Protein AF-A0A2D5TJE5-F1 (afdb_monomer_lite)

pLDDT: mean 70.42, std 13.78, range [38.59, 92.12]

Sequence (117 aa):
MRQWFNGLSVSLKLALIAVVAVLGFVAINFAHDYLTNDKEVAAEVSEERNDAAIESGQDAVNTVTEINRRTVERYETVRTIQEEVENAEDFDSAHAIGSDGLCFNFGVCSEAGGLSE

Secondary structure (DSSP, 8-state):
--SSSTTS-HHHHHHHHHHHHHHHHHHHHHHHHHHHHHHHHHHHHHHHHHHHHHHHHHHHHHHHHHHHHHHHHHHHHHHHHHHHHHT-SSHHHHHHHHHHHHHHHH----SS-----

Structure (mmCIF, N/CA/C/O backbone):
data_AF-A0A2D5TJE5-F1
#
_entry.id   AF-A0A2D5TJE5-F1
#
loop_
_atom_site.group_PDB
_atom_site.id
_atom_site.type_symbol
_atom_site.label_atom_id
_atom_site.label_alt_id
_atom_site.label_comp_id
_atom_site.label_asym_id
_atom_site.label_entity_id
_atom_site.label_seq_id
_atom_site.pdbx_PDB_ins_code
_atom_site.Cartn_x
_atom_site.Cartn_y
_atom_site.Cartn_z
_atom_site.occupancy
_atom_site.B_iso_or_equiv
_atom_site.auth_seq_id
_atom_site.auth_comp_id
_atom_site.auth_asym_id
_atom_site.auth_atom_id
_atom_site.pdbx_PDB_model_num
ATOM 1 N N . MET A 1 1 ? -28.734 12.485 48.831 1.00 50.22 1 MET A N 1
ATOM 2 C CA . MET A 1 1 ? -29.087 11.068 48.555 1.00 50.22 1 MET A CA 1
ATOM 3 C C . MET A 1 1 ? -29.190 10.155 49.786 1.00 50.22 1 MET A C 1
ATOM 5 O O . MET A 1 1 ? -29.640 9.030 49.639 1.00 50.22 1 MET A O 1
ATOM 9 N N . ARG A 1 2 ? -28.825 10.584 51.006 1.00 50.56 2 ARG A N 1
ATOM 10 C CA . ARG A 1 2 ? -28.796 9.695 52.190 1.00 50.56 2 ARG A CA 1
ATOM 11 C C . ARG A 1 2 ? -30.137 9.567 52.937 1.00 50.56 2 ARG A C 1
ATOM 13 O O . ARG A 1 2 ? -30.296 8.657 53.737 1.00 50.56 2 ARG A O 1
ATOM 20 N N . GLN A 1 3 ? -31.102 10.450 52.667 1.00 5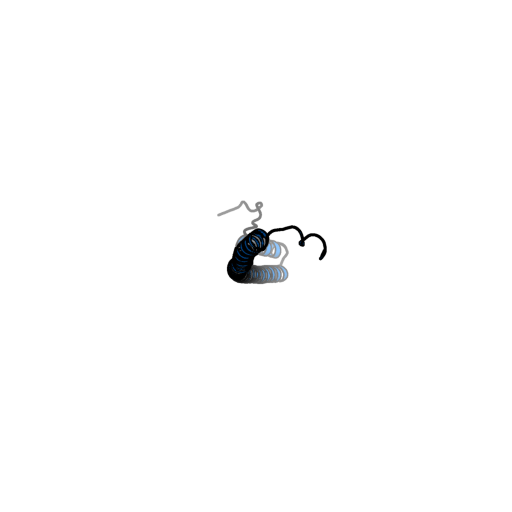3.69 3 GLN A N 1
ATOM 21 C CA . GLN A 1 3 ? -32.373 10.526 53.407 1.00 53.69 3 GLN A CA 1
ATOM 22 C C . GLN A 1 3 ? -33.524 9.699 52.800 1.00 53.69 3 GLN A C 1
ATOM 24 O O . GLN A 1 3 ? -34.533 9.507 53.466 1.00 53.69 3 GLN A O 1
ATOM 29 N N . TRP A 1 4 ? -33.379 9.160 51.582 1.00 53.75 4 TRP A N 1
ATOM 30 C CA . TRP A 1 4 ? -34.470 8.442 50.895 1.00 53.75 4 TRP A CA 1
ATOM 31 C C . TRP A 1 4 ? -34.547 6.939 51.231 1.00 53.75 4 TRP A C 1
ATOM 33 O O . TRP A 1 4 ? -35.567 6.298 51.011 1.00 53.75 4 TRP A O 1
ATOM 43 N N . PHE A 1 5 ? -33.496 6.361 51.824 1.00 54.28 5 PHE A N 1
ATOM 44 C CA . PHE A 1 5 ? -33.398 4.915 52.072 1.00 54.28 5 PHE A CA 1
ATOM 45 C C . PHE A 1 5 ? -33.891 4.454 53.454 1.00 54.28 5 PHE A C 1
ATOM 47 O O . PHE A 1 5 ? -33.787 3.268 53.767 1.00 54.28 5 PHE A O 1
ATOM 54 N N . ASN A 1 6 ? -34.416 5.335 54.307 1.00 56.25 6 ASN A N 1
ATOM 55 C CA . ASN A 1 6 ? -34.729 4.967 55.697 1.00 56.25 6 ASN A CA 1
ATOM 56 C C . ASN A 1 6 ? -36.098 4.290 55.893 1.00 56.25 6 ASN A C 1
ATOM 58 O O . ASN A 1 6 ? -36.365 3.818 56.991 1.00 56.25 6 ASN A O 1
ATOM 62 N N . GLY A 1 7 ? -36.926 4.182 54.846 1.00 56.38 7 GLY A N 1
ATOM 63 C CA . GLY A 1 7 ? -38.227 3.492 54.895 1.00 56.38 7 GLY A CA 1
ATOM 64 C C . GLY A 1 7 ? -38.256 2.082 54.286 1.00 56.38 7 GLY A C 1
ATOM 65 O O . GLY A 1 7 ? -39.254 1.384 54.418 1.00 56.38 7 GLY A O 1
ATOM 66 N N . LEU A 1 8 ? -37.185 1.649 53.611 1.00 57.28 8 LEU A N 1
ATOM 67 C CA . LEU A 1 8 ? -37.115 0.328 52.974 1.00 57.28 8 LEU A CA 1
ATOM 68 C C . LEU A 1 8 ? -36.651 -0.738 53.972 1.00 57.28 8 LEU A C 1
ATOM 70 O O . LEU A 1 8 ? -35.621 -0.556 54.632 1.00 57.28 8 LEU A O 1
ATOM 74 N N . SER A 1 9 ? -37.355 -1.873 54.016 1.00 73.06 9 SER A N 1
ATOM 75 C CA . SER A 1 9 ? -36.944 -3.049 54.786 1.00 73.06 9 SER A CA 1
ATOM 76 C C . SER A 1 9 ? -35.517 -3.475 54.410 1.00 73.06 9 SER A C 1
ATOM 78 O O . SER A 1 9 ? -35.095 -3.377 53.255 1.00 73.06 9 SER A O 1
ATOM 80 N N . VAL A 1 10 ? -34.746 -3.942 55.398 1.00 75.69 10 VAL A N 1
ATOM 81 C CA . VAL A 1 10 ? -33.347 -4.386 55.218 1.00 75.69 10 VAL A CA 1
ATOM 82 C C . VAL A 1 10 ? -33.229 -5.437 54.104 1.00 75.69 10 VAL A C 1
ATOM 84 O O . VAL A 1 10 ? -32.271 -5.430 53.333 1.00 75.69 10 VAL A O 1
ATOM 87 N N . SER A 1 11 ? -34.254 -6.273 53.957 1.00 73.06 11 SER A N 1
ATOM 88 C CA . SER A 1 11 ? -34.394 -7.271 52.900 1.00 73.06 11 SER A CA 1
ATOM 89 C C . SER A 1 11 ? -34.496 -6.668 51.492 1.00 73.06 11 SER A C 1
ATOM 91 O O . SER A 1 11 ? -33.863 -7.190 50.577 1.00 73.06 11 SER A O 1
ATOM 93 N N . LEU A 1 12 ? -35.198 -5.544 51.297 1.00 78.44 12 LEU A N 1
ATOM 94 C CA . LEU A 1 12 ? -35.282 -4.894 49.980 1.00 78.44 12 LEU A CA 1
ATOM 95 C C . LEU A 1 12 ? -33.956 -4.232 49.577 1.00 78.44 12 LEU A C 1
ATOM 97 O O . LEU A 1 12 ? -33.598 -4.217 48.402 1.00 78.44 12 LEU A O 1
ATOM 101 N N . LYS A 1 13 ? -33.192 -3.727 50.554 1.00 78.88 13 LYS A N 1
ATOM 102 C CA . LYS A 1 13 ? -31.847 -3.179 50.312 1.00 78.88 13 LYS A CA 1
ATOM 103 C C . LYS A 1 13 ? -30.871 -4.263 49.867 1.00 78.88 13 LYS A C 1
ATOM 105 O O . LYS A 1 13 ? -30.134 -4.048 48.911 1.00 78.88 13 LYS A O 1
ATOM 110 N N . LEU A 1 14 ? -30.892 -5.424 50.524 1.00 82.94 14 LEU A N 1
ATOM 111 C CA . LEU A 1 14 ? -30.065 -6.567 50.129 1.00 82.94 14 LEU A CA 1
ATOM 112 C C . LEU A 1 14 ? -30.442 -7.090 48.740 1.00 82.94 14 LEU A C 1
ATOM 114 O O . LEU A 1 14 ? -29.551 -7.351 47.937 1.00 82.94 14 LEU A O 1
ATOM 118 N N . ALA A 1 15 ? -31.739 -7.164 48.426 1.00 84.75 15 ALA A N 1
ATOM 119 C CA . ALA A 1 15 ? -32.202 -7.546 47.094 1.00 84.75 15 ALA A CA 1
ATOM 120 C C . ALA A 1 15 ? -31.708 -6.569 46.011 1.00 84.75 15 ALA A C 1
ATOM 122 O O . ALA A 1 15 ? -31.185 -6.999 44.987 1.00 84.75 15 ALA A O 1
ATOM 123 N N . LEU A 1 16 ? -31.793 -5.257 46.256 1.00 85.00 16 LEU A N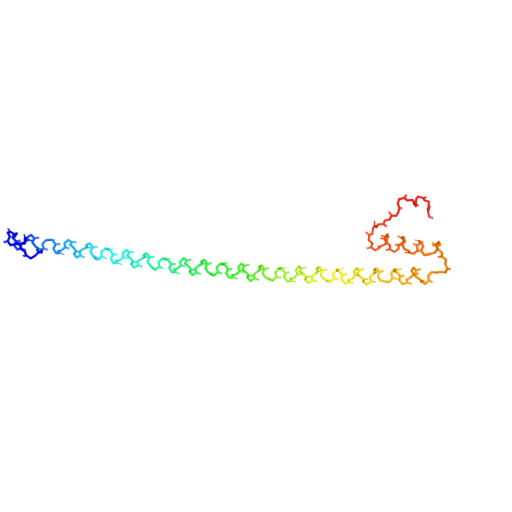 1
ATOM 124 C CA . LEU A 1 16 ? -31.277 -4.240 45.332 1.00 85.00 16 LEU A CA 1
ATOM 125 C C . LEU A 1 16 ? -29.761 -4.337 45.134 1.00 85.00 16 LEU A C 1
ATOM 127 O O . LEU A 1 16 ? -29.291 -4.252 44.004 1.00 85.00 16 LEU A O 1
ATOM 131 N N . ILE A 1 17 ? -28.998 -4.546 46.209 1.00 88.25 17 ILE A N 1
ATOM 132 C CA . ILE A 1 17 ? -27.541 -4.716 46.124 1.00 88.25 17 ILE A CA 1
ATOM 133 C C . ILE A 1 17 ? -27.192 -5.960 45.302 1.00 88.25 17 ILE A C 1
ATOM 135 O O . ILE A 1 17 ? -26.311 -5.889 44.449 1.00 88.25 17 ILE A O 1
ATOM 139 N N . ALA A 1 18 ? -27.901 -7.073 45.507 1.00 88.12 18 ALA A N 1
ATOM 140 C CA . ALA A 1 18 ? -27.690 -8.294 44.734 1.00 88.12 18 ALA A CA 1
ATOM 141 C C . ALA A 1 18 ? -27.967 -8.076 43.238 1.00 88.12 18 ALA A C 1
ATOM 143 O O . ALA A 1 18 ? -27.160 -8.473 42.402 1.00 88.12 18 ALA A O 1
ATOM 144 N N . VAL A 1 19 ? -29.054 -7.379 42.894 1.00 90.50 19 VAL A N 1
ATOM 145 C CA . VAL A 1 19 ? -29.376 -7.039 41.498 1.00 90.50 19 VAL A CA 1
ATOM 146 C C . VAL A 1 19 ? -28.290 -6.157 40.878 1.00 90.50 19 VAL A C 1
ATOM 148 O O . VAL A 1 19 ? -27.826 -6.441 39.776 1.00 90.50 19 VAL A O 1
ATOM 151 N N . VAL A 1 20 ? -27.835 -5.122 41.589 1.00 92.12 20 VAL A N 1
ATOM 152 C CA . VAL A 1 20 ? -26.761 -4.239 41.105 1.00 92.12 20 VAL A CA 1
ATOM 153 C C . VAL A 1 20 ? -25.446 -5.003 40.929 1.00 92.12 20 VAL A C 1
ATOM 155 O O . VAL A 1 20 ? -24.749 -4.780 39.943 1.00 92.12 20 VAL A O 1
ATOM 158 N N . ALA A 1 21 ? -25.118 -5.931 41.830 1.00 90.81 21 ALA A N 1
ATOM 159 C CA . ALA A 1 21 ? -23.915 -6.753 41.724 1.00 90.81 21 ALA A CA 1
ATOM 160 C C . ALA A 1 21 ? -23.951 -7.681 40.499 1.00 90.81 21 ALA A C 1
ATOM 162 O O . ALA A 1 21 ? -22.958 -7.783 39.781 1.00 90.81 21 ALA A O 1
ATOM 163 N N . VAL A 1 22 ? -25.100 -8.307 40.219 1.00 92.12 22 VAL A N 1
ATOM 164 C CA . VAL A 1 22 ? -25.284 -9.154 39.028 1.00 92.12 22 VAL A CA 1
ATOM 165 C C . VAL A 1 22 ? -25.167 -8.325 37.750 1.00 92.12 22 VAL A C 1
ATOM 167 O O . VAL A 1 22 ? -24.434 -8.703 36.839 1.00 92.12 22 VAL A O 1
ATOM 170 N N . LEU A 1 23 ? -25.829 -7.167 37.693 1.00 89.94 23 LEU A N 1
ATOM 171 C CA . LEU A 1 23 ? -25.746 -6.272 36.535 1.00 89.94 23 LEU A CA 1
ATOM 172 C C . LEU A 1 23 ? -24.322 -5.745 36.321 1.00 89.94 23 LE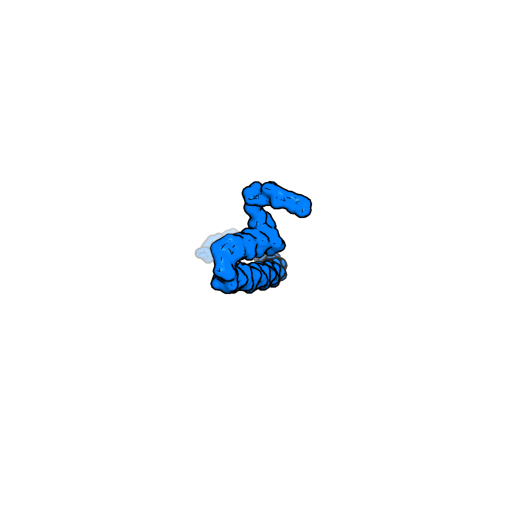U A C 1
ATOM 174 O O . LEU A 1 23 ? -23.850 -5.708 35.188 1.00 89.94 23 LEU A O 1
ATOM 178 N N . GLY A 1 24 ? -23.617 -5.394 37.399 1.00 90.50 24 GLY A N 1
ATOM 179 C CA . GLY A 1 24 ? -22.217 -4.984 37.342 1.00 90.50 24 GLY A CA 1
ATOM 180 C C . GLY A 1 24 ? -21.307 -6.093 36.815 1.00 90.50 24 GLY A C 1
ATOM 181 O O . GLY A 1 24 ? -20.464 -5.835 35.961 1.00 90.50 24 GLY A O 1
ATOM 182 N N . PHE A 1 25 ? -21.512 -7.335 37.258 1.00 90.88 25 PHE A N 1
ATOM 183 C CA . PHE A 1 25 ? -20.747 -8.484 36.773 1.00 90.88 25 PHE A CA 1
ATOM 184 C C . PHE A 1 25 ? -20.958 -8.724 35.273 1.00 90.88 25 PHE A C 1
ATOM 186 O O . PHE A 1 25 ? -19.987 -8.901 34.539 1.00 90.88 25 PHE A O 1
ATOM 193 N N . VAL A 1 26 ? -22.204 -8.674 34.795 1.00 88.50 26 VAL A N 1
ATOM 194 C CA . VAL A 1 26 ? -22.514 -8.822 33.362 1.00 88.50 26 VAL A CA 1
ATOM 195 C C . VAL A 1 26 ? -21.901 -7.682 32.547 1.00 88.50 26 VAL A C 1
ATOM 197 O O . VAL A 1 26 ? -21.279 -7.937 31.520 1.00 88.50 26 VAL A O 1
ATOM 200 N N . ALA A 1 27 ? -22.011 -6.438 33.020 1.00 86.00 27 ALA A N 1
ATOM 201 C CA . ALA A 1 27 ? -21.458 -5.276 32.329 1.00 86.00 27 ALA A CA 1
ATOM 202 C C . ALA A 1 27 ? -19.926 -5.331 32.213 1.00 86.00 27 ALA A C 1
ATOM 204 O O . ALA A 1 27 ? -19.387 -4.996 31.162 1.00 86.00 27 ALA A O 1
ATOM 205 N N . ILE A 1 28 ? -19.226 -5.781 33.260 1.00 87.19 28 ILE A N 1
ATOM 206 C CA . ILE A 1 28 ? -17.764 -5.931 33.236 1.00 87.19 28 ILE A CA 1
ATOM 207 C C . ILE A 1 28 ? -17.345 -7.027 32.253 1.00 87.19 28 ILE A C 1
ATOM 209 O O . ILE A 1 28 ? -16.433 -6.797 31.464 1.00 87.19 28 ILE A O 1
ATOM 213 N N . ASN A 1 29 ? -18.010 -8.188 32.267 1.00 86.06 29 ASN A N 1
ATOM 214 C CA . ASN A 1 29 ? -17.697 -9.265 31.324 1.00 86.06 29 ASN A CA 1
ATOM 215 C C . ASN A 1 29 ? -17.948 -8.824 29.879 1.00 86.06 29 ASN A C 1
ATOM 217 O O . ASN A 1 29 ? -17.084 -9.017 29.035 1.00 86.06 29 ASN A O 1
ATOM 221 N N . PHE A 1 30 ? -19.071 -8.153 29.614 1.00 82.81 30 PHE A N 1
ATOM 222 C CA . PHE A 1 30 ? -19.384 -7.626 28.287 1.00 82.81 30 PHE A CA 1
ATOM 223 C C . PHE A 1 30 ? -18.368 -6.574 27.819 1.00 82.81 30 PHE A C 1
ATOM 225 O O . PHE A 1 30 ? -17.905 -6.624 26.685 1.00 82.81 30 PHE A O 1
ATOM 232 N N . ALA A 1 31 ? -17.981 -5.639 28.692 1.00 78.06 31 ALA A N 1
ATOM 233 C CA . ALA A 1 31 ? -16.968 -4.639 28.366 1.00 78.06 31 ALA A CA 1
ATOM 234 C C . ALA A 1 31 ? -15.593 -5.274 28.114 1.00 78.06 31 ALA A C 1
ATOM 236 O O . ALA A 1 31 ? -14.878 -4.839 27.216 1.00 78.06 31 ALA A O 1
ATOM 237 N N . HIS A 1 32 ? -15.224 -6.304 28.881 1.00 78.25 32 HIS A N 1
ATOM 238 C CA . HIS A 1 32 ? -13.986 -7.042 28.660 1.00 78.25 32 HIS A CA 1
ATOM 239 C C . HIS A 1 32 ? -14.014 -7.755 27.306 1.00 78.25 32 HIS A C 1
ATOM 241 O O . HIS A 1 32 ? -13.095 -7.573 26.517 1.00 78.25 32 HIS A O 1
ATOM 247 N N . ASP A 1 33 ? -15.080 -8.490 26.992 1.00 74.25 33 ASP A N 1
ATOM 248 C CA . ASP A 1 33 ? -15.227 -9.196 25.713 1.00 74.25 33 ASP A CA 1
ATOM 249 C C . ASP A 1 33 ? -15.205 -8.236 24.517 1.00 74.25 33 ASP A C 1
ATOM 251 O O . ASP A 1 33 ? -14.522 -8.487 23.526 1.00 74.25 33 ASP A O 1
ATOM 255 N N . TYR A 1 34 ? -15.881 -7.091 24.634 1.00 71.50 34 TYR A N 1
ATOM 256 C CA . TYR A 1 34 ? -15.887 -6.050 23.607 1.00 71.50 34 TYR A CA 1
ATOM 257 C C . TYR A 1 34 ? -14.481 -5.472 23.374 1.00 71.50 34 TYR A C 1
ATOM 259 O O . TYR A 1 34 ? -14.001 -5.415 22.246 1.00 71.50 34 TYR A O 1
ATOM 267 N N . LEU A 1 35 ? -13.767 -5.122 24.450 1.00 70.44 35 LEU A N 1
ATOM 268 C CA . LEU A 1 35 ? -12.405 -4.580 24.365 1.00 70.44 35 LEU A CA 1
ATOM 269 C C . LEU A 1 35 ? -11.355 -5.612 23.930 1.00 70.44 35 LEU A C 1
ATOM 271 O O . LEU A 1 35 ? -10.260 -5.222 23.522 1.00 70.44 35 LEU A O 1
ATOM 275 N N . THR A 1 36 ? -11.640 -6.907 24.075 1.00 66.19 36 THR A N 1
ATOM 276 C CA . THR A 1 36 ? -10.728 -7.982 23.658 1.00 66.19 36 THR A CA 1
ATOM 277 C C . THR A 1 36 ? -10.945 -8.324 22.185 1.00 66.19 36 THR A C 1
ATOM 279 O O . THR A 1 36 ? -9.966 -8.380 21.445 1.00 66.19 36 THR A O 1
ATOM 282 N N . ASN A 1 37 ? -12.204 -8.411 21.733 1.00 58.28 37 ASN A N 1
ATOM 283 C CA . ASN A 1 37 ? -12.547 -8.583 20.317 1.00 58.28 37 ASN A CA 1
ATOM 284 C C . ASN A 1 37 ? -12.016 -7.433 19.447 1.00 58.28 37 ASN A C 1
ATOM 286 O O . ASN A 1 37 ? -11.460 -7.686 18.384 1.00 58.28 37 ASN A O 1
ATOM 290 N N . ASP A 1 38 ? -12.094 -6.179 19.909 1.00 55.19 38 ASP A N 1
ATOM 291 C CA . ASP A 1 38 ? -11.543 -5.036 19.163 1.00 55.19 38 ASP A CA 1
ATOM 292 C C . ASP A 1 38 ? -10.024 -5.156 18.935 1.00 55.19 38 ASP A C 1
ATOM 294 O O . ASP A 1 38 ? -9.508 -4.694 17.919 1.00 55.19 38 ASP A O 1
ATOM 298 N N . LYS A 1 39 ? -9.288 -5.783 19.862 1.00 55.09 39 LYS A N 1
ATOM 299 C CA . LYS A 1 39 ? -7.835 -5.981 19.732 1.00 55.09 39 LYS A CA 1
ATOM 300 C C . LYS A 1 39 ? -7.488 -7.132 18.801 1.00 55.09 39 LYS A C 1
ATOM 302 O O . LYS A 1 39 ? -6.503 -7.032 18.080 1.00 55.09 39 LYS A O 1
ATOM 307 N N . GLU A 1 40 ? -8.272 -8.202 18.839 1.00 57.84 40 GLU A N 1
ATOM 308 C CA . GLU A 1 40 ? -8.086 -9.368 17.976 1.00 57.84 40 GLU A CA 1
ATOM 309 C C . GLU A 1 40 ? -8.404 -9.012 16.518 1.00 57.84 40 GLU A C 1
ATOM 311 O O . GLU A 1 40 ? -7.571 -9.218 15.640 1.00 57.84 40 GLU A O 1
ATOM 316 N N . VAL A 1 41 ? -9.516 -8.309 16.279 1.00 58.84 41 VAL A N 1
ATOM 317 C CA . VAL A 1 41 ? -9.884 -7.804 14.948 1.00 58.84 41 VAL A CA 1
ATOM 318 C C . VAL A 1 41 ? -8.896 -6.741 14.453 1.00 58.84 41 VAL A C 1
ATOM 320 O O . VAL A 1 41 ? -8.532 -6.730 13.280 1.00 58.84 41 VAL A O 1
ATOM 323 N N . ALA A 1 42 ? -8.409 -5.848 15.323 1.00 53.03 42 ALA A N 1
ATOM 324 C CA . ALA A 1 42 ? -7.386 -4.877 14.927 1.00 53.03 42 ALA A CA 1
ATOM 325 C C . ALA A 1 42 ? -6.040 -5.537 14.585 1.00 53.03 42 ALA A C 1
ATOM 327 O O . ALA A 1 42 ? -5.331 -5.034 13.713 1.00 53.03 42 ALA A O 1
ATOM 328 N N . ALA A 1 43 ? -5.685 -6.639 15.251 1.00 54.66 43 ALA A N 1
ATOM 329 C CA . ALA A 1 43 ? -4.480 -7.402 14.945 1.00 54.66 43 ALA A CA 1
ATOM 330 C C . ALA A 1 43 ? -4.601 -8.108 13.586 1.00 54.66 43 ALA A C 1
ATOM 332 O O . ALA A 1 43 ? -3.706 -7.960 12.759 1.00 54.66 43 ALA A O 1
ATOM 333 N N . GLU A 1 44 ? -5.731 -8.764 13.320 1.00 58.19 44 GLU A N 1
ATOM 334 C CA . GLU A 1 44 ? -5.990 -9.461 12.053 1.00 58.19 44 GLU A CA 1
ATOM 335 C C . GLU A 1 44 ? -6.027 -8.481 10.864 1.00 58.19 44 GLU A C 1
ATOM 337 O O . GLU A 1 44 ? -5.338 -8.672 9.864 1.00 58.19 44 GLU A O 1
ATOM 342 N N . VAL A 1 45 ? -6.709 -7.336 11.015 1.00 55.16 45 VAL A N 1
ATOM 343 C CA . VAL A 1 45 ? -6.738 -6.276 9.987 1.00 55.16 45 VAL A CA 1
ATOM 344 C C . VAL A 1 45 ? -5.360 -5.631 9.784 1.00 55.16 45 VAL A C 1
ATOM 346 O O . VAL A 1 45 ? -5.036 -5.194 8.678 1.00 55.16 45 VAL A O 1
ATOM 349 N N . SER A 1 46 ? -4.547 -5.523 10.838 1.00 52.25 46 SER A N 1
ATOM 350 C CA . SER A 1 46 ? -3.179 -5.007 10.736 1.00 52.25 46 SER A CA 1
ATOM 351 C C . SER A 1 46 ? -2.273 -5.967 9.971 1.00 52.25 46 SER A C 1
ATOM 353 O O . SER A 1 46 ? -1.472 -5.507 9.164 1.00 52.25 46 SER A O 1
ATOM 355 N N . GLU A 1 47 ? -2.367 -7.267 10.237 1.00 55.72 47 GLU A N 1
ATOM 356 C CA . GLU A 1 47 ? -1.543 -8.297 9.601 1.00 55.72 47 GLU A CA 1
ATOM 357 C C . GLU A 1 47 ? -1.876 -8.410 8.106 1.00 55.72 47 GLU A C 1
ATOM 359 O O . GLU A 1 47 ? -0.990 -8.272 7.262 1.00 55.72 47 GLU A O 1
ATOM 364 N N . GLU A 1 48 ? -3.166 -8.467 7.769 1.00 55.69 48 GLU A N 1
ATOM 365 C CA . GLU A 1 48 ? -3.646 -8.562 6.386 1.00 55.69 48 GLU A CA 1
ATOM 366 C C . GLU A 1 48 ? -3.292 -7.314 5.549 1.00 55.69 48 GLU A C 1
ATOM 368 O O . GLU A 1 48 ? -2.930 -7.402 4.373 1.00 55.69 48 GLU A O 1
ATOM 373 N N . ARG A 1 49 ? -3.313 -6.119 6.159 1.00 47.47 49 ARG A N 1
ATOM 374 C CA . ARG A 1 49 ? -2.871 -4.878 5.495 1.00 47.47 49 ARG A CA 1
ATOM 375 C C . ARG A 1 49 ? -1.361 -4.792 5.315 1.00 47.47 49 ARG A C 1
ATOM 377 O O . ARG A 1 49 ? -0.916 -4.147 4.366 1.00 47.47 49 ARG A O 1
ATOM 384 N N . ASN A 1 50 ? -0.585 -5.367 6.229 1.00 52.19 50 ASN A N 1
ATOM 385 C CA . ASN A 1 50 ? 0.871 -5.315 6.158 1.00 52.19 50 ASN A CA 1
ATOM 386 C C . ASN A 1 50 ? 1.387 -6.243 5.050 1.00 52.19 50 ASN A C 1
ATOM 388 O O . ASN A 1 50 ? 2.234 -5.828 4.261 1.00 52.19 50 ASN A O 1
ATOM 392 N N . ASP A 1 51 ? 0.797 -7.433 4.912 1.00 57.09 51 ASP A N 1
ATOM 393 C CA . ASP A 1 51 ? 1.110 -8.354 3.816 1.00 57.09 51 ASP A CA 1
ATOM 394 C C . ASP A 1 51 ? 0.711 -7.772 2.452 1.00 57.09 51 ASP A C 1
ATOM 396 O O . ASP A 1 51 ? 1.534 -7.729 1.533 1.00 57.09 51 ASP A O 1
ATOM 400 N N . ALA A 1 52 ? -0.488 -7.187 2.338 1.00 57.50 52 ALA A N 1
ATOM 401 C CA . ALA A 1 52 ? -0.921 -6.524 1.106 1.00 57.50 52 ALA A CA 1
ATOM 402 C C . ALA A 1 52 ? -0.033 -5.319 0.720 1.00 57.50 52 ALA A C 1
ATOM 404 O O . ALA A 1 52 ? 0.207 -5.063 -0.463 1.00 57.50 52 ALA A O 1
ATOM 405 N N . ALA A 1 53 ? 0.476 -4.567 1.701 1.00 57.12 53 ALA A N 1
ATOM 406 C CA . ALA A 1 53 ? 1.375 -3.440 1.455 1.00 57.12 53 ALA A CA 1
ATOM 407 C C . ALA A 1 53 ? 2.773 -3.889 0.996 1.00 57.12 53 ALA A C 1
ATOM 409 O O . ALA A 1 53 ? 3.378 -3.235 0.142 1.00 57.12 53 ALA A O 1
ATOM 410 N N . ILE A 1 54 ? 3.284 -5.001 1.530 1.00 59.56 54 ILE A N 1
ATOM 411 C CA . ILE A 1 54 ? 4.571 -5.573 1.116 1.00 59.56 54 ILE A CA 1
ATOM 412 C C . ILE A 1 54 ? 4.476 -6.133 -0.307 1.00 59.56 54 ILE A C 1
ATOM 414 O O . ILE A 1 54 ? 5.355 -5.856 -1.125 1.00 59.56 54 ILE A O 1
ATOM 418 N N . GLU A 1 55 ? 3.402 -6.855 -0.627 1.00 56.94 55 GLU A N 1
ATOM 419 C CA . GLU A 1 55 ? 3.180 -7.417 -1.963 1.00 56.94 55 GLU A CA 1
ATOM 420 C C . GLU A 1 55 ? 3.001 -6.312 -3.018 1.00 56.94 55 GLU A C 1
ATOM 422 O O . GLU A 1 55 ? 3.679 -6.311 -4.048 1.00 56.94 55 GLU A O 1
ATOM 427 N N . SER A 1 56 ? 2.194 -5.287 -2.718 1.00 56.03 56 SER A N 1
ATOM 428 C CA . SER A 1 56 ? 2.025 -4.127 -3.603 1.00 56.03 56 SER A CA 1
ATOM 429 C C . SER A 1 56 ? 3.323 -3.331 -3.794 1.00 56.03 56 SER A C 1
ATOM 431 O O . SER A 1 56 ? 3.602 -2.856 -4.898 1.00 56.03 56 SER A O 1
ATOM 433 N N . GLY A 1 57 ? 4.145 -3.199 -2.748 1.00 53.00 57 GLY A N 1
ATOM 434 C CA . GLY A 1 57 ? 5.437 -2.519 -2.829 1.00 53.00 57 GLY A CA 1
ATOM 435 C C . GLY A 1 57 ? 6.443 -3.247 -3.725 1.00 53.00 57 GLY A C 1
ATOM 436 O O . GLY A 1 57 ? 7.157 -2.604 -4.496 1.00 53.00 57 GLY A O 1
ATOM 437 N N . GLN A 1 58 ? 6.483 -4.580 -3.671 1.00 56.28 58 GLN A N 1
ATOM 438 C CA . GLN A 1 58 ? 7.368 -5.384 -4.520 1.00 56.28 58 GLN A CA 1
ATOM 439 C C . GLN A 1 58 ? 6.932 -5.371 -5.990 1.00 56.28 58 GLN A C 1
ATOM 441 O O . GLN A 1 58 ? 7.778 -5.232 -6.876 1.00 56.28 58 GLN A O 1
ATOM 446 N N . ASP A 1 59 ? 5.628 -5.445 -6.260 1.00 56.75 59 ASP A N 1
ATOM 447 C CA . ASP A 1 59 ? 5.099 -5.424 -7.627 1.00 56.75 59 ASP A CA 1
ATOM 448 C C . ASP A 1 59 ? 5.312 -4.060 -8.313 1.00 56.75 59 ASP A C 1
ATOM 450 O O . ASP A 1 59 ? 5.714 -3.977 -9.480 1.00 56.75 59 ASP A O 1
ATOM 454 N N . ALA A 1 60 ? 5.176 -2.967 -7.554 1.00 57.22 60 ALA A N 1
ATOM 455 C CA . ALA A 1 60 ? 5.479 -1.621 -8.036 1.00 57.22 60 ALA A CA 1
ATOM 456 C C . ALA A 1 60 ? 6.969 -1.444 -8.383 1.00 57.22 60 ALA A C 1
ATOM 458 O O . ALA A 1 60 ? 7.299 -0.890 -9.434 1.00 57.22 60 ALA A O 1
ATOM 459 N N . VAL A 1 61 ? 7.885 -1.938 -7.542 1.00 58.91 61 VAL A N 1
ATOM 460 C CA . VAL A 1 61 ? 9.335 -1.851 -7.796 1.00 58.91 61 VAL A CA 1
ATOM 461 C C . VAL A 1 61 ? 9.746 -2.699 -9.003 1.00 58.91 61 VAL A C 1
ATOM 463 O O . VAL A 1 61 ? 10.535 -2.232 -9.830 1.00 58.91 61 VAL A O 1
ATOM 466 N N . ASN A 1 62 ? 9.185 -3.900 -9.158 1.00 61.72 62 ASN A N 1
ATOM 467 C CA . ASN A 1 62 ? 9.441 -4.749 -10.324 1.00 61.72 62 ASN A CA 1
ATOM 468 C C . ASN A 1 62 ? 8.927 -4.102 -11.616 1.00 61.72 62 ASN A C 1
ATOM 470 O O . ASN A 1 62 ? 9.649 -4.049 -12.613 1.00 61.72 62 ASN A O 1
ATOM 474 N N . THR A 1 63 ? 7.723 -3.528 -11.583 1.00 64.44 63 THR A N 1
ATOM 475 C CA . THR A 1 63 ? 7.131 -2.833 -12.732 1.00 64.44 63 THR A CA 1
ATOM 476 C C . THR A 1 63 ? 7.949 -1.608 -13.143 1.00 64.44 63 THR A C 1
ATOM 478 O O . THR A 1 63 ? 8.255 -1.438 -14.324 1.00 64.44 63 THR A O 1
ATOM 481 N N . VAL A 1 64 ? 8.366 -0.768 -12.188 1.00 56.78 64 VAL A N 1
ATOM 482 C CA . VAL A 1 64 ? 9.197 0.413 -12.481 1.00 56.78 64 VAL A CA 1
ATOM 483 C C . VAL A 1 64 ? 10.562 -0.000 -13.030 1.00 56.78 64 VAL A C 1
ATOM 485 O O . VAL A 1 64 ? 11.028 0.595 -13.998 1.00 56.78 64 VAL A O 1
ATOM 488 N N . THR A 1 65 ? 11.184 -1.040 -12.469 1.00 63.72 65 THR A N 1
ATOM 489 C CA . THR A 1 65 ? 12.471 -1.568 -12.952 1.00 63.72 65 THR A CA 1
ATOM 490 C C . THR A 1 65 ? 12.379 -2.061 -14.395 1.00 63.72 65 THR A C 1
ATOM 492 O O . THR A 1 65 ? 13.214 -1.697 -15.222 1.00 63.72 65 THR A O 1
ATOM 495 N N . GLU A 1 66 ? 11.348 -2.837 -14.725 1.00 63.56 66 GLU A N 1
ATOM 496 C CA . GLU A 1 66 ? 11.160 -3.386 -16.072 1.00 63.56 66 GLU A CA 1
ATOM 497 C C . GLU A 1 66 ? 10.809 -2.292 -17.097 1.00 63.56 66 GLU A C 1
ATOM 499 O O . GLU A 1 66 ? 11.314 -2.310 -18.221 1.00 63.56 66 GLU A O 1
ATOM 504 N N . ILE A 1 67 ? 10.015 -1.285 -16.711 1.00 61.88 67 ILE A N 1
ATOM 505 C CA . ILE A 1 67 ? 9.760 -0.104 -17.554 1.00 61.88 67 ILE A CA 1
ATOM 506 C C . ILE A 1 67 ? 11.059 0.666 -17.802 1.00 61.88 67 ILE A C 1
ATOM 508 O O . ILE A 1 67 ? 11.325 1.073 -18.935 1.00 61.88 67 ILE A O 1
ATOM 512 N N . ASN A 1 68 ? 11.881 0.853 -16.769 1.00 60.41 68 ASN A N 1
ATOM 513 C CA . ASN A 1 68 ? 13.135 1.586 -16.889 1.00 60.41 68 ASN A CA 1
ATOM 514 C C . ASN A 1 68 ? 14.129 0.831 -17.786 1.00 60.41 68 ASN A C 1
ATOM 516 O O . ASN A 1 68 ? 14.718 1.432 -18.679 1.00 60.41 68 ASN A O 1
ATOM 520 N N . ARG A 1 69 ? 14.226 -0.499 -17.647 1.00 64.44 69 ARG A N 1
ATOM 521 C CA . ARG A 1 69 ? 15.049 -1.352 -18.519 1.00 64.44 69 ARG A CA 1
ATOM 522 C C . ARG A 1 69 ? 14.643 -1.228 -19.987 1.00 64.44 69 ARG A C 1
ATOM 524 O O . ARG A 1 69 ? 15.481 -0.927 -20.830 1.00 64.44 69 ARG A O 1
ATOM 531 N N . ARG A 1 70 ? 13.346 -1.352 -20.284 1.00 68.31 70 ARG A N 1
ATOM 532 C CA . ARG A 1 70 ? 12.822 -1.177 -21.652 1.00 68.31 70 ARG A CA 1
ATOM 533 C C . ARG A 1 70 ? 13.038 0.236 -22.184 1.00 68.31 70 ARG A C 1
ATOM 535 O O . ARG A 1 70 ? 13.246 0.419 -23.377 1.00 68.31 70 ARG A O 1
ATOM 542 N N . THR A 1 71 ? 12.973 1.242 -21.317 1.00 63.28 71 THR A N 1
ATOM 543 C CA . THR A 1 71 ? 13.196 2.640 -21.699 1.00 63.28 71 THR A CA 1
ATOM 544 C C . THR A 1 71 ? 14.657 2.872 -22.072 1.00 63.28 71 THR A C 1
ATOM 546 O O . THR A 1 71 ? 14.918 3.455 -23.120 1.00 63.28 71 THR A O 1
ATOM 549 N N . VAL A 1 72 ? 15.600 2.359 -21.279 1.00 70.75 72 VAL A N 1
ATOM 550 C CA . VAL A 1 72 ? 17.039 2.430 -21.573 1.00 70.75 72 VAL A CA 1
ATOM 551 C C . VAL A 1 72 ? 17.366 1.722 -22.889 1.00 70.75 72 VAL A C 1
ATOM 553 O O . VAL A 1 72 ? 17.995 2.329 -23.750 1.00 70.75 72 VAL A O 1
ATOM 556 N N . GLU A 1 73 ? 16.854 0.506 -23.102 1.00 71.62 73 GLU A N 1
ATOM 557 C CA . GLU A 1 73 ? 17.058 -0.245 -24.353 1.00 71.62 73 GLU A CA 1
ATOM 558 C C . GLU A 1 73 ? 16.533 0.527 -25.581 1.00 71.62 73 GLU A C 1
ATOM 560 O O . GLU A 1 73 ? 17.202 0.604 -26.616 1.00 71.62 73 GLU A O 1
ATOM 565 N N . ARG A 1 74 ? 15.366 1.181 -25.470 1.00 71.56 74 ARG A N 1
ATOM 566 C CA . ARG A 1 74 ? 14.841 2.039 -26.546 1.00 71.56 74 ARG A CA 1
ATOM 567 C C . ARG A 1 74 ? 15.684 3.289 -26.769 1.00 71.56 74 ARG A C 1
ATOM 569 O O . ARG A 1 74 ? 15.895 3.656 -27.919 1.00 71.56 74 ARG A O 1
ATOM 576 N N . TYR A 1 75 ? 16.148 3.946 -25.707 1.00 76.25 75 TYR A N 1
ATOM 577 C CA . TYR A 1 75 ? 17.001 5.130 -25.828 1.00 76.25 75 TYR A CA 1
ATOM 578 C C . TYR A 1 75 ? 18.328 4.804 -26.504 1.00 76.25 75 TYR A C 1
ATOM 580 O O . TYR A 1 75 ? 18.771 5.567 -27.358 1.00 76.25 75 TYR A O 1
ATOM 588 N N . GLU A 1 76 ? 18.943 3.672 -26.163 1.00 79.94 76 GLU A N 1
ATOM 589 C CA . GLU A 1 76 ? 20.161 3.213 -26.828 1.00 79.94 76 GLU A CA 1
ATOM 590 C C . GLU A 1 76 ? 19.910 2.921 -28.307 1.00 79.94 76 GLU A C 1
ATOM 592 O O . GLU A 1 76 ? 20.645 3.424 -29.151 1.00 79.94 76 GLU A O 1
ATOM 597 N N . THR A 1 77 ? 18.817 2.226 -28.627 1.00 80.94 77 THR A N 1
ATOM 598 C CA . THR A 1 77 ? 18.425 1.925 -30.013 1.00 80.94 77 THR A CA 1
ATOM 599 C C . THR A 1 77 ? 18.187 3.199 -30.833 1.00 80.94 77 THR A C 1
ATOM 601 O O . THR A 1 77 ? 18.711 3.347 -31.933 1.00 80.94 77 THR A O 1
ATOM 604 N N . VAL A 1 78 ? 17.442 4.166 -30.287 1.00 83.25 78 VAL A N 1
ATOM 605 C CA . VAL A 1 78 ? 17.175 5.462 -30.937 1.00 83.25 78 VAL A CA 1
ATOM 606 C C . VAL A 1 78 ? 18.450 6.292 -31.095 1.00 83.25 78 VAL A C 1
ATOM 608 O O . VAL A 1 78 ? 18.592 7.016 -32.079 1.00 83.25 78 VAL A O 1
ATOM 611 N N . ARG A 1 79 ? 19.379 6.209 -30.136 1.00 83.69 79 ARG A N 1
ATOM 612 C CA . ARG A 1 79 ? 20.677 6.886 -30.216 1.00 83.69 79 ARG A CA 1
ATOM 613 C C . ARG A 1 79 ? 21.536 6.298 -31.333 1.00 83.69 79 ARG A C 1
ATOM 615 O O . ARG A 1 79 ? 22.096 7.070 -32.097 1.00 83.69 79 ARG A O 1
ATOM 622 N N . THR A 1 80 ? 21.597 4.973 -31.455 1.00 84.69 80 THR A N 1
ATOM 623 C CA . THR A 1 80 ? 22.336 4.300 -32.534 1.00 84.69 80 THR A CA 1
ATOM 624 C C . THR A 1 80 ? 21.769 4.648 -33.906 1.00 84.69 80 THR A C 1
ATOM 626 O O . THR A 1 80 ? 22.529 5.044 -34.779 1.00 84.69 80 THR A O 1
ATOM 629 N N . ILE A 1 81 ? 20.443 4.608 -34.081 1.00 82.88 81 ILE A N 1
ATOM 630 C CA . ILE A 1 81 ? 19.810 4.998 -35.353 1.00 82.88 81 ILE A CA 1
ATOM 631 C C . ILE A 1 81 ? 20.132 6.459 -35.693 1.00 82.88 81 ILE A C 1
ATOM 633 O O . ILE A 1 81 ? 20.464 6.763 -36.832 1.00 82.88 81 ILE A O 1
ATOM 637 N N . GLN A 1 82 ? 20.072 7.374 -34.719 1.00 82.56 82 GLN A N 1
ATOM 638 C CA . GLN A 1 82 ? 20.440 8.776 -34.953 1.00 82.56 82 GLN A CA 1
ATOM 639 C C . GLN A 1 82 ? 21.910 8.943 -35.334 1.00 82.56 82 GLN A C 1
ATOM 641 O O . GLN A 1 82 ? 22.205 9.707 -36.242 1.00 82.56 82 GLN A O 1
ATOM 646 N N . GLU A 1 83 ? 22.820 8.221 -34.682 1.00 87.44 83 GLU A N 1
ATOM 647 C CA . GLU A 1 83 ? 24.246 8.258 -35.011 1.00 87.44 83 GLU A CA 1
ATOM 648 C C . GLU A 1 83 ? 24.507 7.728 -36.432 1.00 87.44 83 GLU A C 1
ATOM 650 O O . GLU A 1 83 ? 25.317 8.294 -37.160 1.00 87.44 83 GLU A O 1
ATOM 655 N N . GLU A 1 84 ? 23.786 6.697 -36.877 1.00 83.06 84 GLU A N 1
ATOM 656 C CA . GLU A 1 84 ? 23.864 6.197 -38.257 1.00 83.06 84 GLU A CA 1
ATOM 657 C C . GLU A 1 84 ? 23.270 7.185 -39.276 1.00 83.06 84 GLU A C 1
ATOM 659 O O . GLU A 1 84 ? 23.833 7.366 -40.354 1.00 83.06 84 GLU A O 1
ATOM 664 N N . VAL A 1 85 ? 22.179 7.874 -38.926 1.00 83.12 85 VAL A N 1
ATOM 665 C CA . VAL A 1 85 ? 21.569 8.937 -39.745 1.00 83.12 85 VAL A CA 1
ATOM 666 C C . VAL A 1 85 ? 22.495 10.152 -39.869 1.00 83.12 85 VAL A C 1
ATOM 668 O O . VAL A 1 85 ? 22.635 10.703 -40.957 1.00 83.12 85 VAL A O 1
ATOM 671 N N . GLU A 1 86 ? 23.140 10.572 -38.779 1.00 83.81 86 GLU A N 1
ATOM 672 C CA . GLU A 1 86 ? 24.080 11.703 -38.769 1.00 83.81 86 GLU A CA 1
ATOM 673 C C . GLU A 1 86 ? 25.375 11.403 -39.537 1.00 83.81 86 GLU A C 1
ATOM 675 O O . GLU A 1 86 ? 25.980 12.319 -40.095 1.00 83.81 86 GLU A O 1
ATOM 680 N N . ASN A 1 87 ? 25.788 10.134 -39.592 1.00 86.94 87 ASN A N 1
ATOM 681 C CA . ASN A 1 87 ? 26.963 9.682 -40.342 1.00 86.94 87 ASN A CA 1
ATOM 682 C C . ASN A 1 87 ? 26.651 9.265 -41.791 1.00 86.94 87 ASN A C 1
ATOM 684 O O . ASN A 1 87 ? 27.557 8.822 -42.502 1.00 86.94 87 ASN A O 1
ATOM 688 N N . ALA A 1 88 ? 25.399 9.379 -42.238 1.00 85.69 88 ALA A N 1
ATOM 689 C CA . ALA A 1 88 ? 25.011 9.015 -43.592 1.00 85.69 88 ALA A CA 1
ATOM 690 C C . ALA A 1 88 ? 25.633 9.961 -44.636 1.00 85.69 88 ALA A C 1
ATOM 692 O O . ALA A 1 88 ? 25.746 11.170 -44.432 1.00 85.69 88 ALA A O 1
ATOM 693 N N . GLU A 1 89 ? 26.027 9.394 -45.777 1.00 81.06 89 GLU A N 1
ATOM 694 C CA . GLU A 1 89 ? 26.764 10.106 -46.830 1.00 81.06 89 GLU A CA 1
ATOM 695 C C . GLU A 1 89 ? 25.901 11.154 -47.559 1.00 81.06 89 GLU A C 1
ATOM 697 O O . GLU A 1 89 ? 26.409 12.177 -48.023 1.00 81.06 89 GLU A O 1
ATOM 702 N N . ASP A 1 90 ? 24.586 10.924 -47.626 1.00 80.25 90 ASP A N 1
ATOM 703 C CA . ASP A 1 90 ? 23.605 11.808 -48.248 1.00 80.25 90 ASP A CA 1
ATOM 704 C C . ASP A 1 90 ? 22.213 11.710 -47.589 1.00 80.25 90 ASP A C 1
ATOM 706 O O . ASP A 1 90 ? 21.942 10.875 -46.721 1.00 80.25 90 ASP A O 1
ATOM 710 N N . PHE A 1 91 ? 21.320 12.620 -47.990 1.00 77.25 91 PHE A N 1
ATOM 711 C CA . PHE A 1 91 ? 19.972 12.744 -47.430 1.00 77.25 91 PHE A CA 1
ATOM 712 C C . PHE A 1 91 ? 19.099 11.504 -47.680 1.00 77.25 91 PHE A C 1
ATOM 714 O O . PHE A 1 91 ? 18.300 11.140 -46.817 1.00 77.25 91 PHE A O 1
ATOM 721 N N . ASP A 1 92 ? 19.259 10.845 -48.827 1.00 80.38 92 ASP A N 1
ATOM 722 C CA . ASP A 1 92 ? 18.474 9.658 -49.175 1.00 80.38 92 ASP A CA 1
ATOM 723 C C . ASP A 1 92 ? 18.908 8.452 -48.325 1.00 80.38 92 ASP A C 1
ATOM 725 O O . ASP A 1 92 ? 18.060 7.715 -47.816 1.00 80.38 92 ASP A O 1
ATOM 729 N N . SER A 1 93 ? 20.211 8.310 -48.064 1.00 79.38 93 SER A N 1
ATOM 730 C CA . SER A 1 93 ? 20.771 7.300 -47.158 1.00 79.38 93 SER A CA 1
ATOM 731 C C . SER A 1 93 ? 20.348 7.538 -45.707 1.00 79.38 93 SER A C 1
ATOM 733 O O . SER A 1 93 ? 19.940 6.603 -45.020 1.00 79.38 93 SER A O 1
ATOM 735 N N . ALA A 1 94 ? 20.367 8.795 -45.251 1.00 76.25 94 ALA A N 1
ATOM 736 C CA . ALA A 1 94 ? 19.868 9.192 -43.934 1.00 76.25 94 ALA A CA 1
ATOM 737 C C . ALA A 1 94 ? 18.378 8.846 -43.762 1.00 76.25 94 ALA A C 1
ATOM 739 O O . ALA A 1 94 ? 17.955 8.346 -42.717 1.00 76.25 94 ALA A O 1
ATOM 740 N N . HIS A 1 95 ? 17.573 9.084 -44.801 1.00 80.19 95 HIS A N 1
ATOM 741 C CA . HIS A 1 95 ? 16.151 8.761 -44.794 1.00 80.19 95 HIS A CA 1
ATOM 742 C C . HIS A 1 95 ? 15.906 7.247 -44.756 1.00 80.19 95 HIS A C 1
ATOM 744 O O . HIS A 1 95 ? 15.090 6.791 -43.953 1.00 80.19 95 HIS A O 1
ATOM 750 N N . ALA A 1 96 ? 16.641 6.470 -45.561 1.00 80.62 96 ALA A N 1
ATOM 751 C CA . ALA A 1 96 ? 16.551 5.012 -45.584 1.00 80.62 96 ALA A CA 1
ATOM 752 C C . ALA A 1 96 ? 16.914 4.404 -44.220 1.00 80.62 96 ALA A C 1
ATOM 754 O O . ALA A 1 96 ? 16.079 3.725 -43.627 1.00 80.62 96 ALA A O 1
ATOM 755 N N . ILE A 1 97 ? 18.081 4.752 -43.664 1.00 84.62 97 ILE A N 1
ATOM 756 C CA . ILE A 1 97 ? 18.560 4.288 -42.348 1.00 84.62 97 ILE A CA 1
ATOM 757 C C . ILE A 1 97 ? 17.562 4.635 -41.239 1.00 84.62 97 ILE A C 1
ATOM 759 O O . ILE A 1 97 ? 17.220 3.788 -40.414 1.00 84.62 97 ILE A O 1
ATOM 763 N N . GLY A 1 98 ? 17.053 5.870 -41.228 1.00 80.88 98 GLY A N 1
ATOM 764 C CA . GLY A 1 98 ? 16.052 6.292 -40.252 1.00 80.88 98 GLY A CA 1
ATOM 765 C C . GLY A 1 98 ? 14.746 5.505 -40.383 1.00 80.88 98 GLY A C 1
ATOM 766 O O . GLY A 1 98 ? 14.194 5.054 -39.379 1.00 80.88 98 GLY A O 1
ATOM 767 N N . SER A 1 99 ? 14.253 5.308 -41.608 1.00 80.88 99 SER A N 1
ATOM 768 C CA . SER A 1 99 ? 12.997 4.592 -41.860 1.00 80.88 99 SER A CA 1
ATOM 769 C C . SER A 1 99 ? 13.094 3.091 -41.564 1.00 80.88 99 SER A C 1
ATOM 771 O O . SER A 1 99 ? 12.213 2.544 -40.897 1.00 80.88 99 SER A O 1
ATOM 773 N N . ASP A 1 100 ? 14.194 2.449 -41.957 1.00 84.12 100 ASP A N 1
ATOM 774 C CA . ASP A 1 100 ? 14.467 1.036 -41.703 1.00 84.12 100 ASP A CA 1
ATOM 775 C C . ASP A 1 100 ? 14.708 0.806 -40.213 1.00 84.12 100 ASP A C 1
ATOM 777 O O . ASP A 1 100 ? 14.111 -0.090 -39.615 1.00 84.12 100 ASP A O 1
ATOM 781 N N . GLY A 1 101 ? 15.499 1.668 -39.570 1.00 80.62 101 GLY A N 1
ATOM 782 C CA . GLY A 1 101 ? 15.730 1.632 -38.130 1.00 80.62 101 GLY A CA 1
ATOM 783 C C . GLY A 1 101 ? 14.428 1.724 -37.332 1.00 80.62 101 GLY A C 1
ATOM 784 O O . GLY A 1 101 ? 14.235 0.968 -36.375 1.00 80.62 101 GLY A O 1
ATOM 785 N N . LEU A 1 102 ? 13.499 2.592 -37.748 1.00 81.62 102 LEU A N 1
ATOM 786 C CA . LEU A 1 102 ? 12.177 2.718 -37.130 1.00 81.62 102 LEU A CA 1
ATOM 787 C C . LEU A 1 102 ? 11.264 1.512 -37.408 1.00 81.62 102 LEU A C 1
ATOM 789 O O . LEU A 1 102 ? 10.546 1.066 -36.507 1.00 81.62 102 LEU A O 1
ATOM 793 N N . CYS A 1 103 ? 11.32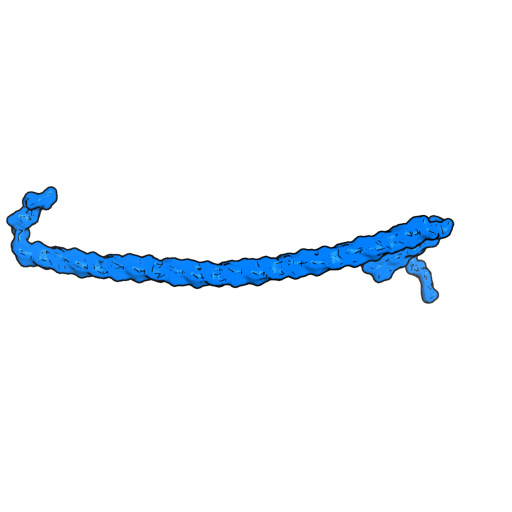0 0.943 -38.612 1.00 82.31 103 CYS A N 1
ATOM 794 C CA . CYS A 1 103 ? 10.530 -0.226 -38.988 1.00 82.31 103 CYS A CA 1
ATOM 795 C C . CYS A 1 103 ? 11.008 -1.499 -38.263 1.00 82.31 103 CYS A C 1
ATOM 797 O O . CYS A 1 103 ? 10.202 -2.164 -37.610 1.00 82.31 103 CYS A O 1
ATOM 799 N N . PHE A 1 104 ? 12.311 -1.801 -38.277 1.00 79.19 104 PHE A N 1
ATOM 800 C CA . PHE A 1 104 ? 12.872 -3.004 -37.649 1.00 79.19 104 PHE A CA 1
ATOM 8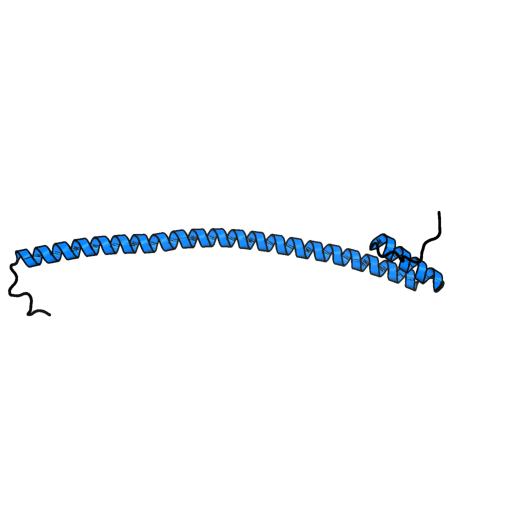01 C C . PHE A 1 104 ? 12.780 -2.993 -36.119 1.00 79.19 104 PHE A C 1
ATOM 803 O O . PHE A 1 104 ? 12.523 -4.037 -35.520 1.00 79.19 104 PHE A O 1
ATOM 810 N N . ASN A 1 105 ? 12.967 -1.834 -35.476 1.00 77.31 105 ASN A N 1
ATOM 811 C CA . ASN A 1 105 ? 13.036 -1.759 -34.011 1.00 77.31 105 ASN A CA 1
ATOM 812 C C . ASN A 1 105 ? 11.713 -1.359 -33.342 1.00 77.31 105 ASN A C 1
ATOM 814 O O . ASN A 1 105 ? 11.490 -1.696 -32.178 1.00 77.31 105 ASN A O 1
ATOM 818 N N . PHE A 1 106 ? 10.831 -0.645 -34.048 1.00 79.25 106 PHE A N 1
ATOM 819 C CA . PHE A 1 106 ? 9.597 -0.100 -33.466 1.00 79.25 106 PHE A CA 1
ATOM 820 C C . PHE A 1 106 ? 8.329 -0.463 -34.246 1.00 79.25 106 PHE A C 1
ATOM 822 O O . PHE A 1 106 ? 7.235 -0.117 -33.799 1.00 79.25 106 PHE A O 1
ATOM 829 N N . GLY A 1 107 ? 8.447 -1.162 -35.382 1.00 78.88 107 GLY A N 1
ATOM 830 C CA . GLY A 1 107 ? 7.311 -1.529 -36.232 1.00 78.88 107 GLY A CA 1
ATOM 831 C C . GLY A 1 107 ? 6.637 -0.331 -36.905 1.00 78.88 107 GLY A C 1
ATOM 832 O O . GLY A 1 107 ? 5.530 -0.461 -37.423 1.00 78.88 107 GLY A O 1
ATOM 833 N N . VAL A 1 108 ? 7.277 0.842 -36.881 1.00 76.62 108 VAL A N 1
ATOM 834 C CA . VAL A 1 108 ? 6.778 2.060 -37.527 1.00 76.62 108 VAL A CA 1
ATOM 835 C C . VAL A 1 108 ? 7.326 2.081 -38.945 1.00 76.62 108 VAL A C 1
ATOM 837 O O . VAL A 1 108 ? 8.340 2.711 -39.232 1.00 76.62 108 VAL A O 1
ATOM 840 N N . CYS A 1 109 ? 6.674 1.323 -39.819 1.00 81.94 109 CYS A N 1
ATOM 841 C CA . CYS A 1 109 ? 7.043 1.228 -41.223 1.00 81.94 109 CYS A CA 1
ATOM 842 C C . CYS A 1 109 ? 6.244 2.258 -42.032 1.00 81.94 109 CYS A C 1
ATOM 844 O O . CYS A 1 109 ? 5.046 2.442 -41.814 1.00 81.94 109 CYS A O 1
ATOM 846 N N . SER A 1 110 ? 6.906 2.947 -42.959 1.00 65.31 110 SER A N 1
ATOM 847 C CA . SER A 1 110 ? 6.233 3.850 -43.893 1.00 65.31 110 SER A CA 1
ATOM 848 C C . SER A 1 110 ? 5.347 3.039 -44.843 1.00 65.31 110 SER A C 1
ATOM 850 O O . SER A 1 110 ? 5.830 2.142 -45.529 1.00 65.31 110 SER A O 1
ATOM 852 N N . GLU A 1 111 ? 4.056 3.368 -44.932 1.00 62.16 111 GLU A N 1
ATOM 853 C CA . GLU A 1 111 ? 3.146 2.782 -45.934 1.00 62.16 111 GLU A CA 1
ATOM 854 C C . GLU A 1 111 ? 3.512 3.203 -47.376 1.00 62.16 111 GLU A C 1
ATOM 856 O O . GLU A 1 111 ? 2.999 2.643 -48.344 1.00 62.16 111 GLU A O 1
ATOM 861 N N . ALA A 1 112 ? 4.439 4.153 -47.546 1.00 51.88 112 ALA A N 1
ATOM 862 C CA . ALA A 1 112 ? 4.959 4.598 -48.839 1.00 51.88 112 ALA A CA 1
ATOM 863 C C . ALA A 1 112 ? 6.187 3.783 -49.291 1.00 51.88 112 ALA A C 1
ATOM 865 O O . ALA A 1 112 ? 7.186 4.340 -49.737 1.00 51.88 112 ALA A O 1
ATOM 866 N N . GLY A 1 113 ? 6.098 2.460 -49.162 1.00 45.16 113 GLY A N 1
ATOM 867 C CA . GLY A 1 113 ? 7.129 1.497 -49.553 1.00 45.16 113 GLY A CA 1
ATOM 868 C C . GLY A 1 113 ? 6.533 0.201 -50.098 1.00 45.16 113 GLY A C 1
ATOM 869 O O . GLY A 1 113 ? 7.061 -0.880 -49.874 1.00 45.16 113 GLY A O 1
ATOM 870 N N . GLY A 1 114 ? 5.396 0.286 -50.792 1.00 50.31 114 GLY A N 1
ATOM 871 C CA . GLY A 1 114 ? 5.093 -0.723 -51.798 1.00 50.31 114 GLY A CA 1
ATOM 872 C C . GLY A 1 114 ? 6.137 -0.618 -52.910 1.00 50.31 114 GLY A C 1
ATOM 873 O O . GLY A 1 114 ? 6.228 0.446 -53.516 1.00 50.31 114 GLY A O 1
ATOM 874 N N . LEU A 1 115 ? 6.879 -1.715 -53.113 1.00 47.78 115 LEU A N 1
ATOM 875 C CA . LEU A 1 115 ? 7.850 -2.099 -54.162 1.00 47.78 115 LEU A CA 1
ATOM 876 C C . LEU A 1 115 ? 9.118 -2.585 -53.439 1.00 47.78 115 LEU A C 1
ATOM 878 O O . LEU A 1 115 ? 9.766 -1.799 -52.769 1.00 47.78 115 LEU A O 1
ATOM 882 N N . SER A 1 116 ? 9.564 -3.831 -53.505 1.00 44.62 116 SER A N 1
ATOM 883 C CA . SER A 1 116 ? 9.239 -5.024 -54.291 1.00 44.62 116 SER A CA 1
ATOM 884 C C . SER A 1 116 ? 10.155 -6.134 -53.743 1.00 44.62 116 SER A C 1
ATOM 886 O O . SER A 1 116 ? 11.158 -5.802 -53.122 1.00 44.62 116 SER A O 1
ATOM 888 N N . GLU A 1 117 ? 9.772 -7.395 -53.958 1.00 38.59 117 GLU A N 1
ATOM 889 C CA . GLU A 1 117 ? 10.596 -8.628 -53.918 1.00 38.59 117 GLU A CA 1
ATOM 890 C C . GLU A 1 117 ? 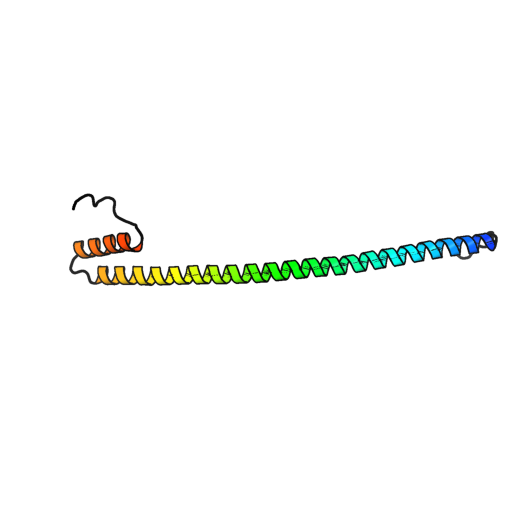12.078 -8.540 -53.504 1.00 38.59 117 GLU A C 1
ATOM 892 O O . GLU A 1 117 ? 12.856 -7.809 -54.158 1.00 38.59 117 GLU A O 1
#

Radius of gyration: 40.74 Å; chains: 1; bounding box: 65×22×110 Å

Foldseek 3Di:
DPPPPPPDDPVVVVVVVVVVVVVVVVVVVVVVVVVVVVVVVVVVVVVVVVVVVVVVVVVVVVVVVVVVVVVVVVVVLVVVLVVQLVPDPDPVSSVVSNQVSCCVPPVPHDPPDPDDD